Protein AF-A0A355DF72-F1 (afdb_monomer_lite)

Sequence (48 aa):
HTVLCAEVNVVPPNERSLAFHERFGFSSVGEQDTEGGAKRVRMLELAL

Radius of gyration: 11.05 Å; chains: 1; bounding box: 24×20×28 Å

Foldseek 3Di:
DDKDKDKAWVQVHPVVVVVVCVVVPWDWDDKDQPPPNNTMMTMTMDDD

pLDDT: mean 97.02, std 2.94, range [80.0, 98.56]

Secondary structure (DSSP, 8-state):
--EEEEEEEEETB-HHHHHHHHHHT-EEEEEEEEGGGTEEEEEEEEE-

Structure (mmCIF, N/CA/C/O backbone):
data_AF-A0A355DF72-F1
#
_entry.id   AF-A0A355DF72-F1
#
loop_
_atom_site.group_PDB
_atom_site.id
_atom_site.type_s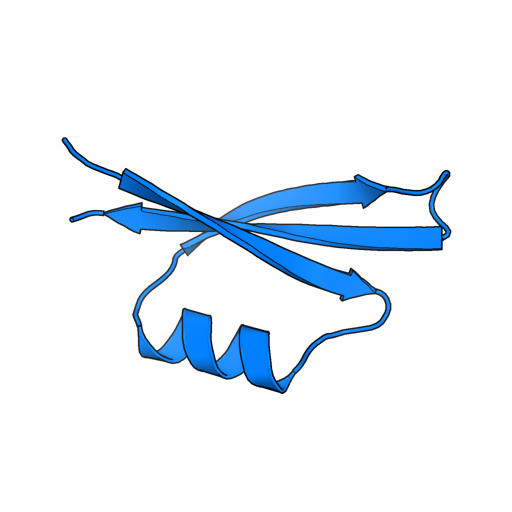ymbol
_atom_site.label_atom_id
_atom_site.label_alt_id
_atom_site.label_comp_id
_atom_site.label_asym_id
_atom_site.label_entity_id
_atom_site.label_seq_id
_atom_site.pdbx_PDB_ins_code
_atom_site.Cartn_x
_atom_site.Cartn_y
_atom_site.Cartn_z
_atom_site.occupancy
_atom_site.B_iso_or_equiv
_atom_site.auth_seq_id
_atom_site.auth_comp_id
_atom_site.auth_asym_id
_atom_site.auth_atom_id
_atom_site.pdbx_PDB_model_num
ATOM 1 N N . HIS A 1 1 ? -6.773 12.777 17.132 1.00 80.00 1 HIS A N 1
ATOM 2 C CA . HIS A 1 1 ? -7.149 11.512 16.476 1.00 80.00 1 HIS A CA 1
ATOM 3 C C . HIS A 1 1 ? -5.874 10.788 16.101 1.00 80.00 1 HIS A C 1
ATOM 5 O O . HIS A 1 1 ? -4.957 11.446 15.619 1.00 80.00 1 HIS A O 1
ATOM 11 N N . THR A 1 2 ? -5.778 9.499 16.410 1.00 96.12 2 THR A N 1
ATOM 12 C CA . THR A 1 2 ? -4.600 8.689 16.080 1.00 96.12 2 THR A CA 1
ATOM 13 C C . THR A 1 2 ? -4.780 8.135 14.671 1.00 96.12 2 THR A C 1
ATOM 15 O O . THR A 1 2 ? -5.870 7.690 14.325 1.00 96.12 2 THR A O 1
ATOM 18 N N . VAL A 1 3 ? -3.730 8.184 13.853 1.00 97.44 3 VAL A N 1
ATOM 19 C CA . VAL A 1 3 ? -3.751 7.693 12.469 1.00 97.44 3 VAL A CA 1
ATOM 20 C C . VAL A 1 3 ? -2.564 6.761 12.268 1.00 97.44 3 VAL A C 1
ATOM 22 O O . VAL A 1 3 ? -1.440 7.099 12.645 1.00 97.44 3 VAL A O 1
ATOM 25 N N . LEU A 1 4 ? -2.816 5.587 11.692 1.00 98.00 4 LEU A N 1
ATOM 26 C CA . LEU A 1 4 ? -1.774 4.674 11.238 1.00 98.00 4 LEU A CA 1
ATOM 27 C C . LEU A 1 4 ? -1.499 4.931 9.757 1.00 98.00 4 LEU A C 1
ATOM 29 O O . LEU A 1 4 ? -2.381 4.743 8.921 1.00 98.00 4 LEU A O 1
ATOM 33 N N . CYS A 1 5 ? -0.270 5.328 9.440 1.00 98.06 5 CYS A N 1
ATOM 34 C CA . CYS A 1 5 ? 0.169 5.562 8.069 1.00 98.06 5 CYS A CA 1
ATOM 35 C C . CYS A 1 5 ? 0.920 4.344 7.524 1.00 98.06 5 CYS A C 1
ATOM 37 O O . CYS A 1 5 ? 1.697 3.709 8.241 1.00 98.06 5 CYS A O 1
ATOM 39 N N . ALA A 1 6 ? 0.718 4.054 6.244 1.00 98.12 6 ALA A N 1
ATOM 40 C CA . ALA A 1 6 ? 1.439 3.020 5.515 1.00 98.12 6 ALA A CA 1
ATOM 41 C C . ALA A 1 6 ? 1.697 3.466 4.072 1.00 98.12 6 ALA A C 1
ATOM 43 O O . ALA A 1 6 ? 1.073 4.400 3.568 1.00 98.12 6 ALA A O 1
ATOM 44 N N . GLU A 1 7 ? 2.589 2.764 3.385 1.00 97.88 7 GLU A N 1
ATOM 45 C CA . GLU A 1 7 ? 2.778 2.904 1.947 1.00 97.88 7 GLU A CA 1
ATOM 46 C C . GLU A 1 7 ? 2.895 1.531 1.283 1.00 97.88 7 GLU A C 1
ATOM 48 O O . GLU A 1 7 ? 3.358 0.558 1.885 1.00 97.88 7 GLU A O 1
ATOM 53 N N . VAL A 1 8 ? 2.448 1.436 0.033 1.00 98.12 8 VAL A N 1
ATOM 54 C CA . VAL A 1 8 ? 2.503 0.199 -0.751 1.00 98.12 8 VAL A CA 1
ATOM 55 C C . VAL A 1 8 ? 2.936 0.485 -2.179 1.00 98.12 8 VAL A C 1
ATOM 57 O O . VAL A 1 8 ? 2.442 1.417 -2.807 1.00 98.12 8 VAL A O 1
ATOM 60 N N . ASN A 1 9 ? 3.836 -0.333 -2.725 1.00 98.25 9 ASN A N 1
ATOM 61 C CA . ASN A 1 9 ? 4.230 -0.213 -4.125 1.00 98.25 9 ASN A CA 1
ATOM 62 C C . ASN A 1 9 ? 3.026 -0.488 -5.036 1.00 98.25 9 ASN A C 1
ATOM 64 O O . ASN A 1 9 ? 2.396 -1.546 -4.946 1.00 98.25 9 ASN A O 1
ATOM 68 N N . VAL A 1 10 ? 2.749 0.444 -5.942 1.00 98.00 10 VAL A N 1
ATOM 69 C CA . VAL 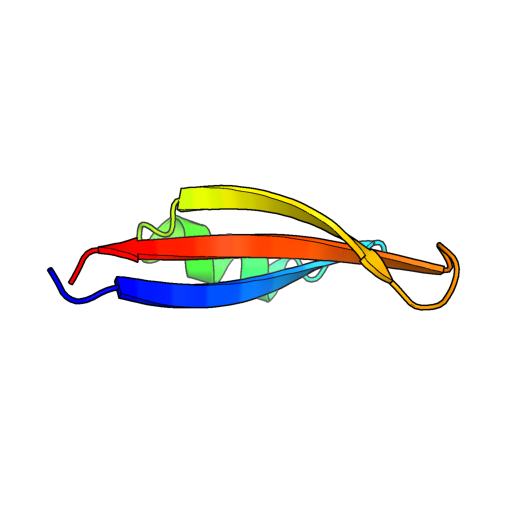A 1 10 ? 1.830 0.268 -7.076 1.00 98.00 10 VAL A CA 1
ATOM 70 C C . VAL A 1 10 ? 2.596 0.058 -8.385 1.00 98.00 10 VAL A C 1
ATOM 72 O O . VAL A 1 10 ? 2.039 -0.491 -9.331 1.00 98.00 10 VAL A O 1
ATOM 75 N N . VAL A 1 11 ? 3.889 0.412 -8.423 1.00 97.88 11 VAL A N 1
ATOM 76 C CA . VAL A 1 11 ? 4.806 0.093 -9.529 1.00 97.88 11 VAL A CA 1
ATOM 77 C C . VAL A 1 11 ? 6.174 -0.355 -8.978 1.00 97.88 11 VAL A C 1
ATOM 79 O O . VAL A 1 11 ? 6.837 0.451 -8.322 1.00 97.88 11 VAL A O 1
ATOM 82 N N . PRO A 1 12 ? 6.612 -1.607 -9.241 1.00 96.81 12 PRO A N 1
ATOM 83 C CA . PRO A 1 12 ? 5.747 -2.740 -9.587 1.00 96.81 12 PRO A CA 1
ATOM 84 C C . PRO A 1 12 ? 4.748 -3.016 -8.443 1.00 96.81 12 PRO A C 1
ATOM 86 O O . PRO A 1 12 ? 5.086 -2.803 -7.274 1.00 96.81 12 PRO A O 1
ATOM 89 N N . PRO A 1 13 ? 3.520 -3.467 -8.746 1.00 97.56 13 PRO A N 1
ATOM 90 C CA . PRO A 1 13 ? 2.468 -3.574 -7.744 1.00 97.56 13 PRO A CA 1
ATOM 91 C C . PRO A 1 13 ? 2.738 -4.686 -6.726 1.00 97.56 13 PRO A C 1
ATOM 93 O O . PRO A 1 13 ? 3.118 -5.803 -7.078 1.00 97.56 13 PRO A O 1
ATOM 96 N N . ASN A 1 14 ? 2.469 -4.399 -5.452 1.00 98.12 14 ASN A N 1
ATOM 97 C CA . ASN A 1 14 ? 2.371 -5.406 -4.397 1.00 98.12 14 ASN A CA 1
ATOM 98 C C . ASN A 1 14 ? 0.893 -5.736 -4.129 1.00 98.12 14 ASN A C 1
ATOM 100 O O . ASN A 1 14 ? 0.287 -5.232 -3.182 1.00 98.12 14 ASN A O 1
ATOM 104 N N . GLU A 1 15 ? 0.315 -6.593 -4.973 1.00 98.25 15 GLU A N 1
ATOM 105 C CA . GLU A 1 15 ? -1.114 -6.955 -4.949 1.00 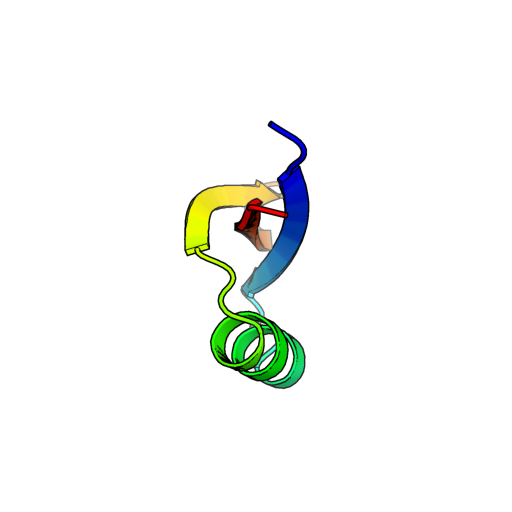98.25 15 GLU A CA 1
ATOM 106 C C . GLU A 1 15 ? -1.570 -7.525 -3.600 1.00 98.25 15 GLU A C 1
ATOM 108 O O . GLU A 1 15 ? -2.636 -7.175 -3.094 1.00 98.25 15 GLU A O 1
ATOM 113 N N . ARG A 1 16 ? -0.733 -8.357 -2.967 1.00 98.38 16 ARG A N 1
ATOM 114 C CA . ARG A 1 16 ? -1.034 -8.938 -1.651 1.00 98.38 16 ARG A CA 1
ATOM 115 C C . ARG A 1 16 ? -1.189 -7.853 -0.587 1.00 98.38 16 ARG A C 1
ATOM 117 O O . ARG A 1 16 ? -2.093 -7.931 0.243 1.00 98.38 16 ARG A O 1
ATOM 124 N N . SER A 1 17 ? -0.293 -6.871 -0.591 1.00 98.19 17 SER A N 1
ATOM 125 C CA . SER A 1 17 ? -0.354 -5.758 0.351 1.00 98.19 17 SER A CA 1
ATOM 126 C C . SER A 1 17 ? -1.546 -4.848 0.051 1.00 98.19 17 SER A C 1
ATOM 128 O O . SER A 1 17 ? -2.250 -4.458 0.977 1.00 98.19 17 SER A O 1
ATOM 130 N N . LEU A 1 18 ? -1.844 -4.571 -1.221 1.00 97.94 18 LEU A N 1
ATOM 131 C CA . LEU A 1 18 ? -3.024 -3.789 -1.613 1.00 97.94 18 LEU A CA 1
ATOM 132 C C . LEU A 1 18 ? -4.323 -4.415 -1.082 1.00 97.94 18 LEU A C 1
ATOM 134 O O . LEU A 1 18 ? -5.089 -3.735 -0.402 1.00 97.94 18 LEU A O 1
ATOM 138 N N . ALA A 1 19 ? -4.513 -5.722 -1.288 1.00 98.06 19 ALA A N 1
ATOM 139 C CA . ALA A 1 19 ? -5.683 -6.446 -0.786 1.00 98.06 19 ALA A CA 1
ATOM 140 C C . ALA A 1 19 ? -5.759 -6.471 0.752 1.00 98.06 19 ALA A C 1
ATOM 142 O O . ALA A 1 19 ? -6.845 -6.416 1.328 1.00 98.06 19 ALA A O 1
ATOM 143 N N . PHE A 1 20 ? -4.611 -6.545 1.439 1.00 98.31 20 PHE A N 1
ATOM 144 C CA . PHE A 1 20 ? -4.561 -6.422 2.897 1.00 98.31 20 PHE A CA 1
ATOM 145 C C . PHE A 1 20 ? -5.089 -5.054 3.339 1.00 98.31 20 PHE A C 1
ATOM 147 O O . PHE A 1 20 ? -6.019 -4.989 4.139 1.00 98.31 20 PHE A O 1
ATOM 154 N N . HIS A 1 21 ? -4.544 -3.969 2.793 1.00 98.19 21 HIS A N 1
ATOM 155 C CA . HIS A 1 21 ? -4.911 -2.617 3.205 1.00 98.19 21 HIS A CA 1
ATOM 156 C C . HIS A 1 21 ? -6.383 -2.301 2.905 1.00 98.19 21 HIS A C 1
ATOM 158 O O . HIS A 1 21 ? -7.0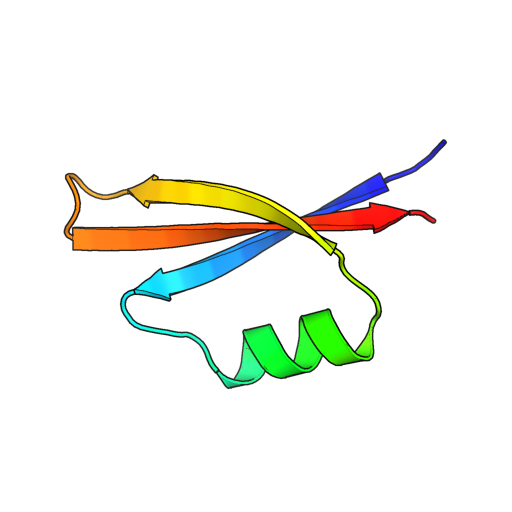75 -1.769 3.773 1.00 98.19 21 HIS A O 1
ATOM 164 N N . GLU A 1 22 ? -6.885 -2.712 1.738 1.00 96.75 22 GLU A N 1
ATOM 165 C CA . GLU A 1 22 ? -8.305 -2.595 1.386 1.00 96.75 22 GLU A CA 1
ATOM 166 C C . GLU A 1 22 ? -9.197 -3.316 2.410 1.00 96.75 22 GLU A C 1
ATOM 168 O O . GLU A 1 22 ? -10.151 -2.739 2.932 1.00 96.75 22 GLU A O 1
ATOM 173 N N . ARG A 1 23 ? -8.840 -4.551 2.786 1.00 98.12 23 ARG A N 1
ATOM 174 C CA . ARG A 1 23 ? -9.604 -5.345 3.760 1.00 98.12 23 ARG A CA 1
ATOM 175 C C . ARG A 1 23 ? -9.601 -4.754 5.173 1.00 98.12 23 ARG A C 1
ATOM 177 O O . ARG A 1 23 ? -10.556 -4.980 5.914 1.00 98.12 23 ARG A O 1
ATOM 184 N N . PHE A 1 24 ? -8.546 -4.039 5.559 1.00 97.50 24 PHE A N 1
ATOM 185 C CA . PHE A 1 24 ? -8.433 -3.388 6.871 1.00 97.50 24 PHE A CA 1
ATOM 186 C C . PHE A 1 24 ? -9.012 -1.965 6.906 1.00 97.50 24 PHE A C 1
ATOM 188 O O . PHE A 1 24 ? -9.022 -1.352 7.970 1.00 97.50 24 PHE A O 1
ATOM 195 N N . GLY A 1 25 ? -9.533 -1.456 5.785 1.00 97.69 25 GLY A N 1
ATOM 196 C CA . GLY A 1 25 ? -10.190 -0.148 5.730 1.00 97.69 25 GLY A CA 1
ATOM 197 C C . GLY A 1 25 ? -9.231 1.034 5.586 1.00 97.69 25 GLY A C 1
ATOM 198 O O . GLY A 1 25 ? -9.594 2.159 5.925 1.00 97.69 25 GLY A O 1
ATOM 199 N N . PHE A 1 26 ? -8.014 0.801 5.090 1.00 98.50 26 PHE A N 1
ATOM 200 C CA . PHE A 1 26 ? -7.109 1.896 4.758 1.00 98.50 26 PHE A CA 1
ATOM 201 C C . PHE A 1 26 ? -7.648 2.709 3.577 1.00 98.50 26 PHE A C 1
ATOM 203 O O . PHE A 1 26 ? -8.147 2.156 2.597 1.00 98.50 26 PHE A O 1
ATOM 210 N N . SER A 1 27 ? -7.475 4.025 3.647 1.00 97.81 27 SER A N 1
ATOM 211 C CA . SER A 1 27 ? -7.838 4.970 2.590 1.00 97.81 27 SER A CA 1
ATOM 212 C C . SER A 1 27 ? -6.590 5.536 1.923 1.00 97.81 27 SER A C 1
ATOM 214 O O . SER A 1 27 ? -5.568 5.740 2.574 1.00 97.81 27 SER A O 1
ATOM 216 N N . SER A 1 28 ? -6.650 5.782 0.612 1.00 97.75 28 SER A N 1
ATOM 217 C CA . SER A 1 28 ? -5.533 6.383 -0.121 1.00 97.75 28 SER A CA 1
ATOM 218 C C . SER A 1 28 ? -5.489 7.892 0.063 1.00 97.75 28 SER A C 1
ATOM 220 O O . SER A 1 28 ? -6.504 8.562 -0.101 1.00 97.75 28 SER A O 1
ATOM 222 N N . VAL A 1 29 ? -4.292 8.410 0.347 1.00 98.00 29 VAL A N 1
ATOM 223 C CA . VAL A 1 29 ? -4.050 9.850 0.553 1.00 98.00 29 VAL A CA 1
ATOM 224 C C . VAL A 1 29 ? -3.110 10.464 -0.485 1.00 98.00 29 VAL A C 1
ATOM 226 O O . VAL A 1 29 ? -2.910 11.674 -0.508 1.00 98.00 29 VAL A O 1
ATOM 229 N N . GLY A 1 30 ? -2.542 9.646 -1.370 1.00 98.19 30 GLY A N 1
ATOM 230 C CA . GLY A 1 30 ? -1.712 10.105 -2.476 1.00 98.19 30 GLY A CA 1
ATOM 231 C C . GLY A 1 30 ? -0.824 9.005 -3.041 1.00 98.19 30 GLY A C 1
ATOM 232 O O . GLY A 1 30 ? -0.763 7.893 -2.513 1.00 98.19 30 GLY A O 1
ATOM 233 N N . GLU A 1 31 ? -0.113 9.334 -4.112 1.00 98.31 31 GLU A N 1
ATOM 234 C CA . GLU A 1 31 ? 0.922 8.492 -4.706 1.00 98.31 31 GLU A CA 1
ATOM 235 C C . GLU A 1 31 ? 2.191 9.310 -4.922 1.00 98.31 31 GLU A C 1
ATOM 237 O O . GLU A 1 31 ? 2.129 10.525 -5.121 1.00 98.31 31 GLU A O 1
ATOM 242 N N . GLN A 1 32 ? 3.339 8.641 -4.886 1.00 98.06 32 GLN A N 1
ATOM 243 C CA . GLN A 1 32 ? 4.635 9.274 -5.077 1.00 98.06 32 GLN A CA 1
ATOM 244 C C . GLN A 1 32 ? 5.548 8.375 -5.910 1.00 98.06 32 GLN A C 1
ATOM 246 O O . GLN A 1 32 ? 5.712 7.189 -5.614 1.00 98.06 32 GLN A O 1
ATOM 251 N N . ASP A 1 33 ? 6.164 8.959 -6.937 1.00 98.06 33 ASP A N 1
ATOM 252 C CA . ASP A 1 33 ? 7.276 8.337 -7.649 1.00 98.06 33 ASP A CA 1
ATOM 253 C C . ASP A 1 33 ? 8.533 8.366 -6.769 1.00 98.06 33 ASP A C 1
ATOM 255 O O . ASP A 1 33 ? 8.922 9.401 -6.220 1.00 98.06 33 ASP A O 1
ATOM 259 N N . THR A 1 34 ? 9.180 7.216 -6.634 1.00 93.75 34 THR A N 1
ATOM 260 C CA . THR A 1 34 ? 10.419 7.027 -5.881 1.00 93.75 34 THR A CA 1
ATOM 261 C C . THR A 1 34 ? 11.491 6.433 -6.792 1.00 93.75 34 THR A C 1
ATOM 263 O O . THR A 1 34 ? 11.225 6.039 -7.929 1.00 93.75 34 THR A O 1
ATOM 266 N N . GLU A 1 35 ? 12.746 6.446 -6.336 1.00 93.44 35 GLU A N 1
ATOM 267 C CA . GLU A 1 35 ? 13.887 5.923 -7.108 1.00 93.44 35 GLU A CA 1
ATOM 268 C C . GLU A 1 35 ? 13.986 6.519 -8.526 1.00 93.44 35 GLU A C 1
ATOM 270 O O . GLU A 1 35 ? 14.185 5.812 -9.511 1.00 93.44 35 GLU A O 1
ATOM 275 N N . GLY A 1 36 ? 13.792 7.838 -8.646 1.00 92.06 36 GLY A N 1
ATOM 276 C CA . GLY A 1 36 ? 13.872 8.535 -9.934 1.00 92.06 36 GLY A CA 1
ATOM 277 C C . GLY A 1 36 ? 12.785 8.129 -10.937 1.00 92.06 36 GLY A C 1
ATOM 278 O O . GLY A 1 36 ? 13.002 8.252 -12.138 1.00 92.06 36 GLY A O 1
ATOM 279 N N . GLY A 1 37 ? 11.640 7.631 -10.456 1.00 93.62 37 GLY A N 1
ATOM 280 C CA . GLY A 1 37 ? 10.520 7.177 -11.286 1.00 93.62 37 GLY A CA 1
ATOM 281 C C . GLY A 1 37 ? 10.534 5.679 -11.595 1.00 93.62 37 GLY A C 1
ATOM 282 O O . GLY A 1 37 ? 9.625 5.192 -12.261 1.00 93.62 37 GLY A O 1
ATOM 283 N N . ALA A 1 38 ? 11.529 4.929 -11.105 1.00 95.75 38 ALA A N 1
ATOM 284 C CA . ALA A 1 38 ? 11.569 3.474 -11.262 1.00 95.75 38 ALA A CA 1
ATOM 285 C C . ALA A 1 38 ? 10.513 2.755 -10.406 1.00 95.75 38 ALA A C 1
ATOM 287 O O . ALA A 1 38 ? 10.120 1.628 -10.719 1.00 95.75 38 ALA A O 1
ATOM 288 N N . LYS A 1 39 ? 10.059 3.399 -9.326 1.00 97.56 39 LYS A N 1
ATOM 289 C CA . LYS A 1 39 ? 9.028 2.880 -8.432 1.00 97.56 39 LYS A CA 1
ATOM 290 C C . LYS A 1 39 ? 7.956 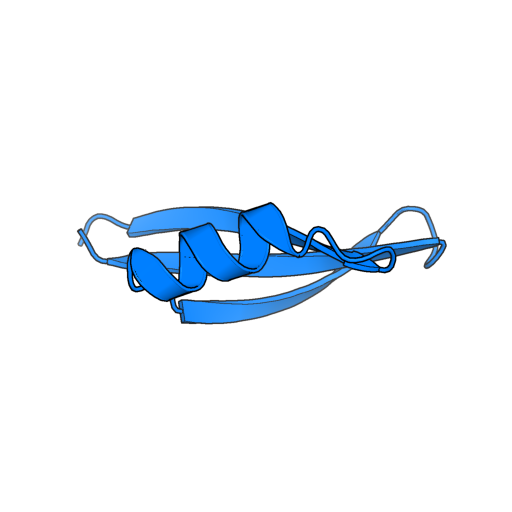3.925 -8.186 1.00 97.56 39 LYS A C 1
ATOM 292 O O . LYS A 1 39 ? 8.224 5.122 -8.214 1.00 97.56 39 LYS A O 1
ATOM 297 N N . ARG A 1 40 ? 6.750 3.455 -7.888 1.00 98.44 40 ARG A N 1
ATOM 298 C CA . ARG A 1 40 ? 5.655 4.295 -7.400 1.00 98.44 40 ARG A CA 1
ATOM 299 C C . ARG A 1 40 ? 5.015 3.645 -6.196 1.00 98.44 40 ARG A C 1
ATOM 301 O O . ARG A 1 40 ? 4.670 2.461 -6.248 1.00 98.44 40 ARG A O 1
ATOM 308 N N . VAL A 1 41 ? 4.832 4.426 -5.142 1.00 98.38 41 VAL A N 1
ATOM 309 C CA . VAL A 1 41 ? 4.135 4.008 -3.925 1.00 98.38 41 VAL A CA 1
ATOM 310 C C . VAL A 1 41 ? 2.816 4.750 -3.793 1.00 98.38 41 VAL A C 1
ATOM 312 O O . VAL A 1 41 ? 2.693 5.895 -4.222 1.00 98.38 41 VAL A O 1
ATOM 315 N N . ARG A 1 42 ? 1.831 4.101 -3.180 1.00 98.56 42 ARG A N 1
ATOM 316 C CA . ARG A 1 42 ? 0.594 4.712 -2.712 1.00 98.56 42 ARG A CA 1
ATOM 317 C C . ARG A 1 42 ? 0.667 4.856 -1.204 1.00 98.56 42 ARG A C 1
ATOM 319 O O . ARG A 1 42 ? 0.883 3.867 -0.507 1.00 98.56 42 ARG A O 1
ATOM 326 N N . MET A 1 43 ? 0.470 6.076 -0.727 1.00 98.44 43 MET A N 1
ATOM 327 C CA . MET A 1 43 ? 0.364 6.393 0.690 1.00 98.44 43 MET A CA 1
ATOM 328 C C . MET A 1 43 ? -1.066 6.132 1.155 1.00 98.44 43 MET A C 1
ATOM 330 O O . MET A 1 43 ? -2.040 6.444 0.454 1.00 98.44 43 MET A O 1
ATOM 334 N N . LEU A 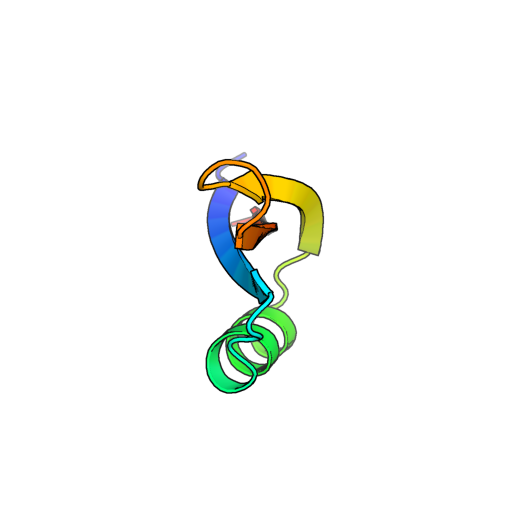1 44 ? -1.177 5.539 2.335 1.00 98.56 44 LEU A N 1
ATOM 335 C CA . LEU A 1 44 ? -2.413 5.053 2.918 1.00 98.56 44 LEU A CA 1
ATOM 336 C C . LEU A 1 44 ? -2.527 5.505 4.374 1.00 98.56 44 LEU A C 1
ATOM 338 O O . LEU A 1 44 ? -1.525 5.573 5.089 1.00 98.56 44 LEU A O 1
ATOM 342 N N . GLU A 1 45 ? -3.756 5.727 4.825 1.00 98.38 45 GLU A N 1
ATOM 343 C CA . GLU A 1 45 ? -4.065 6.025 6.220 1.00 98.38 45 GLU A CA 1
ATOM 344 C C . GLU A 1 45 ? -5.196 5.140 6.753 1.00 98.38 45 GLU A C 1
ATOM 346 O O . GLU A 1 45 ? -6.121 4.782 6.021 1.00 98.38 45 GLU A O 1
ATOM 351 N N . LEU A 1 46 ? -5.129 4.801 8.039 1.00 98.19 46 LEU A N 1
ATOM 352 C CA . LEU A 1 46 ? -6.212 4.184 8.796 1.00 98.19 46 LEU A CA 1
ATOM 353 C C . LEU A 1 46 ? -6.470 5.022 10.051 1.00 98.19 46 LEU A C 1
ATOM 355 O O . LEU A 1 46 ? -5.588 5.166 10.901 1.00 98.19 46 LEU A O 1
ATOM 359 N N . ALA A 1 47 ? -7.680 5.568 10.165 1.00 96.19 47 ALA A N 1
ATOM 360 C CA . ALA A 1 47 ? -8.133 6.227 11.384 1.00 96.19 47 ALA A CA 1
ATOM 361 C C . ALA A 1 47 ? -8.373 5.177 12.483 1.00 96.19 47 ALA A C 1
ATOM 363 O O . ALA A 1 47 ? -9.086 4.199 12.248 1.00 96.19 47 ALA A O 1
ATOM 364 N N . LEU A 1 48 ? -7.766 5.382 13.659 1.00 93.06 48 LEU A N 1
ATOM 365 C CA . LEU A 1 48 ? -7.872 4.503 14.832 1.00 93.06 48 LEU A CA 1
ATOM 366 C C . LEU A 1 48 ? -8.773 5.093 15.921 1.00 93.06 48 LEU A C 1
ATOM 368 O O . LEU A 1 48 ? -8.717 6.330 16.143 1.00 93.06 48 LEU A O 1
#